Protein AF-A0A7V5WJH7-F1 (afdb_monomer_lite)

Radius of gyration: 17.64 Å; chains: 1; bounding box: 29×21×40 Å

Sequence (38 aa):
KKSRRGRNPQTGDELTLESRRVVTFKPSGILRAKINKH

Structure (mmCIF, N/CA/C/O backbone):
data_AF-A0A7V5WJH7-F1
#
_entry.id   AF-A0A7V5WJH7-F1
#
loop_
_atom_site.group_PDB
_atom_site.id
_atom_site.type_symbol
_atom_site.label_atom_id
_atom_site.label_alt_id
_atom_site.label_comp_id
_atom_site.label_asym_id
_atom_site.label_entity_id
_atom_site.label_seq_id
_atom_site.pdbx_PDB_ins_code
_atom_site.Cartn_x
_atom_site.Cartn_y
_atom_site.Cartn_z
_atom_site.occupancy
_atom_site.B_iso_or_equiv
_atom_site.auth_seq_id
_atom_site.auth_comp_id
_atom_site.auth_asym_id
_atom_site.auth_atom_id
_atom_site.pdbx_PDB_model_num
ATOM 1 N N . LYS A 1 1 ? -1.835 -9.157 5.401 1.00 78.38 1 LYS A N 1
ATOM 2 C CA . LYS A 1 1 ? -1.883 -7.833 6.086 1.00 78.38 1 LYS A CA 1
ATOM 3 C C . LYS A 1 1 ? -2.238 -8.071 7.552 1.00 78.38 1 LYS A C 1
ATOM 5 O O . LYS A 1 1 ? -3.050 -8.957 7.769 1.00 78.38 1 LYS A O 1
ATOM 10 N N . LYS A 1 2 ? -1.640 -7.353 8.516 1.00 84.56 2 LYS A N 1
ATOM 11 C CA . LYS A 1 2 ? -1.937 -7.520 9.957 1.00 84.56 2 LYS A CA 1
ATOM 12 C C . LYS A 1 2 ? -3.384 -7.120 10.281 1.00 84.56 2 LYS A C 1
ATOM 14 O O . LYS A 1 2 ? -3.966 -6.327 9.533 1.00 84.56 2 LYS A O 1
ATOM 19 N N . SER A 1 3 ? -3.932 -7.669 11.365 1.00 87.12 3 SER A N 1
ATOM 20 C CA . SER A 1 3 ? -5.165 -7.159 11.965 1.00 87.12 3 SER A CA 1
ATOM 21 C C . SER A 1 3 ? -4.962 -5.706 12.394 1.00 87.12 3 SER A C 1
ATOM 23 O O . SER A 1 3 ? -3.850 -5.291 12.733 1.00 87.12 3 SER A O 1
ATOM 25 N N . ARG A 1 4 ? -6.014 -4.897 12.294 1.00 90.56 4 ARG A N 1
ATOM 26 C CA . ARG A 1 4 ? -5.945 -3.465 12.602 1.00 90.56 4 ARG A CA 1
ATOM 27 C C . ARG A 1 4 ? -7.269 -2.969 13.147 1.00 90.56 4 ARG A C 1
ATOM 29 O O . ARG A 1 4 ? -8.325 -3.421 12.712 1.00 90.56 4 ARG A O 1
ATOM 36 N N . ARG A 1 5 ? -7.203 -1.981 14.031 1.00 88.62 5 ARG A N 1
ATOM 37 C CA . ARG A 1 5 ? -8.382 -1.219 14.439 1.00 88.62 5 ARG A CA 1
ATOM 38 C C . ARG A 1 5 ? -8.781 -0.291 13.291 1.00 88.62 5 ARG A C 1
ATOM 40 O O . ARG A 1 5 ? -7.935 0.374 12.693 1.00 88.62 5 ARG A O 1
ATOM 47 N N . GLY A 1 6 ? -10.050 -0.332 12.922 1.00 89.38 6 GLY A N 1
ATOM 48 C CA . GLY A 1 6 ? -10.693 0.537 11.951 1.00 89.38 6 GLY A CA 1
ATOM 49 C C . GLY A 1 6 ? -11.932 1.181 12.565 1.00 89.38 6 GLY A C 1
ATOM 50 O O . GLY A 1 6 ? -12.226 0.988 13.744 1.00 89.38 6 GLY A O 1
ATOM 51 N N . ARG A 1 7 ? -12.652 1.948 11.751 1.00 94.19 7 ARG A N 1
ATOM 52 C CA . ARG A 1 7 ? -13.950 2.513 12.113 1.00 94.19 7 ARG A CA 1
ATOM 53 C C . ARG A 1 7 ? -14.962 2.242 11.017 1.00 94.19 7 ARG A C 1
ATOM 55 O O . ARG A 1 7 ? -14.573 2.146 9.849 1.00 94.19 7 ARG A O 1
ATOM 62 N N . ASN A 1 8 ? -16.231 2.134 11.389 1.00 90.44 8 ASN A N 1
ATOM 63 C CA . ASN A 1 8 ? -17.316 2.170 10.424 1.00 90.44 8 ASN A CA 1
ATOM 64 C C . ASN A 1 8 ? -17.325 3.565 9.764 1.00 90.44 8 ASN A C 1
ATOM 66 O O . ASN A 1 8 ? -17.480 4.556 10.476 1.00 90.44 8 ASN A O 1
ATOM 70 N N . PRO A 1 9 ? -17.147 3.678 8.435 1.00 92.12 9 PRO A N 1
ATOM 71 C CA . PRO A 1 9 ? -17.111 4.976 7.764 1.00 92.12 9 PRO A CA 1
ATOM 72 C C . PRO A 1 9 ? -18.437 5.749 7.840 1.00 92.12 9 PRO A C 1
ATOM 74 O O . PRO A 1 9 ? -18.428 6.955 7.625 1.00 92.12 9 PRO A O 1
ATOM 77 N N . GLN A 1 10 ? -19.554 5.084 8.148 1.00 92.44 10 GLN A N 1
ATOM 78 C CA . GLN A 1 10 ? -20.876 5.705 8.236 1.00 92.44 10 GLN A CA 1
ATOM 79 C C . GLN A 1 10 ? -21.213 6.222 9.644 1.00 92.44 10 GLN A C 1
ATOM 81 O O . GLN A 1 10 ? -21.854 7.261 9.760 1.00 92.44 10 GLN A O 1
ATOM 86 N N . THR A 1 11 ? -20.798 5.517 10.704 1.00 92.06 11 THR A N 1
ATOM 87 C CA . THR A 1 11 ? -21.173 5.841 12.100 1.00 92.06 11 THR A CA 1
ATOM 88 C C . THR A 1 11 ? -19.998 6.280 12.972 1.00 92.06 11 THR A C 1
ATOM 90 O O . THR A 1 11 ? -20.194 6.923 13.996 1.00 92.06 11 THR A O 1
ATOM 93 N N . GLY A 1 12 ? -18.762 5.965 12.574 1.00 89.44 12 GLY A N 1
ATOM 94 C CA . GLY A 1 12 ? -17.554 6.244 13.351 1.00 89.44 12 GLY A CA 1
ATOM 95 C C . GLY A 1 12 ? -17.228 5.200 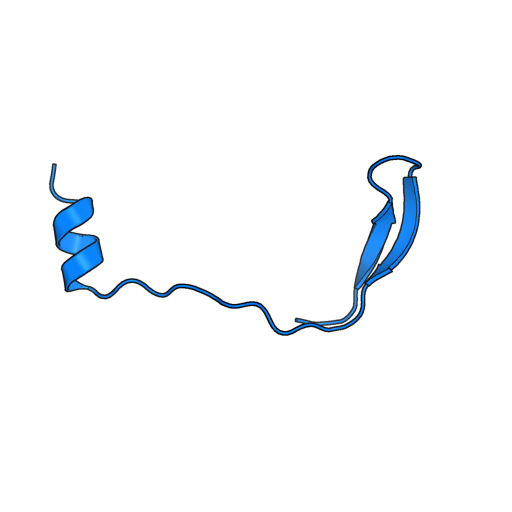14.423 1.00 89.44 12 GLY A C 1
ATOM 96 O O . GLY A 1 12 ? -16.155 5.288 15.024 1.00 89.44 12 GLY A O 1
ATOM 97 N N . ASP A 1 13 ? -18.089 4.200 14.619 1.00 95.00 13 ASP A N 1
ATOM 98 C CA . ASP A 1 13 ? -17.898 3.158 15.630 1.00 95.00 13 ASP A CA 1
ATOM 99 C C . ASP A 1 13 ? -16.639 2.336 15.375 1.00 95.00 13 ASP A C 1
ATOM 101 O O . ASP A 1 13 ? -16.237 2.106 14.230 1.00 95.00 13 ASP A O 1
ATOM 105 N N . GLU A 1 14 ? -16.013 1.864 16.447 1.00 92.50 14 GLU A N 1
ATOM 106 C CA . GLU A 1 14 ? -14.795 1.073 16.346 1.00 92.50 14 GLU A CA 1
ATOM 107 C C . GLU A 1 14 ? -15.070 -0.354 15.860 1.00 92.50 14 GLU A C 1
ATOM 109 O O . GLU A 1 14 ? -15.980 -1.035 16.324 1.00 92.50 14 GLU A O 1
ATOM 114 N N . LEU A 1 15 ? -14.226 -0.829 14.942 1.00 90.31 15 LEU A N 1
ATOM 115 C CA . LEU A 1 15 ? -14.271 -2.193 14.423 1.00 90.31 15 LEU A CA 1
ATOM 116 C C . LEU A 1 15 ? -12.855 -2.758 14.318 1.00 90.31 15 LEU A C 1
ATOM 118 O O . LEU A 1 15 ? -11.965 -2.132 13.738 1.00 90.31 15 LEU A O 1
ATOM 122 N N . THR A 1 16 ? -12.637 -3.974 14.810 1.00 89.12 16 THR A N 1
ATOM 123 C CA . THR A 1 16 ? -11.380 -4.692 14.565 1.00 89.12 16 THR A CA 1
ATOM 124 C C . THR A 1 16 ? -11.467 -5.427 13.236 1.00 89.12 16 THR A C 1
ATOM 126 O O . THR A 1 16 ? -12.315 -6.287 13.035 1.00 89.12 16 THR A O 1
ATOM 129 N N . LEU A 1 17 ? -10.574 -5.080 12.313 1.00 88.44 17 LEU A N 1
ATOM 130 C CA . LEU A 1 17 ? -10.478 -5.709 11.004 1.00 88.44 17 LEU A CA 1
ATOM 131 C C . LEU A 1 17 ? -9.442 -6.825 11.058 1.00 88.44 17 LEU A C 1
ATOM 133 O O . LEU A 1 17 ? -8.261 -6.574 11.325 1.00 88.44 17 LEU A O 1
ATOM 137 N N . GLU A 1 18 ? -9.880 -8.043 10.761 1.00 90.12 18 GLU A N 1
ATOM 138 C CA . GLU A 1 18 ? -9.016 -9.216 10.735 1.00 90.12 18 GLU A CA 1
ATOM 139 C C . GLU A 1 18 ? -7.965 -9.161 9.616 1.00 90.12 18 GLU A C 1
ATOM 141 O O . GLU A 1 18 ? -8.016 -8.369 8.660 1.00 90.12 18 GLU A O 1
ATOM 146 N N . SER A 1 19 ? -6.964 -10.031 9.746 1.00 91.62 19 SER A N 1
ATOM 147 C CA . SER A 1 19 ? -5.974 -10.226 8.697 1.00 91.62 19 SER A CA 1
ATOM 148 C C . SER A 1 19 ? -6.643 -10.794 7.444 1.00 91.62 19 SER A C 1
ATOM 150 O O . SER A 1 19 ? -7.462 -11.700 7.522 1.00 91.62 19 SER A O 1
ATOM 152 N N . ARG A 1 20 ? -6.275 -10.279 6.269 1.00 89.88 20 ARG A N 1
ATOM 153 C CA . ARG A 1 20 ? -6.811 -10.757 4.987 1.00 89.88 20 ARG A CA 1
ATOM 154 C C . ARG A 1 20 ? -5.728 -10.896 3.929 1.00 89.88 20 ARG A C 1
ATOM 156 O O . ARG A 1 20 ? -4.707 -10.187 3.972 1.00 89.88 20 ARG A O 1
ATOM 163 N N . ARG A 1 21 ? -5.985 -11.764 2.951 1.00 92.62 21 ARG A N 1
ATOM 164 C CA . ARG A 1 21 ? -5.278 -11.786 1.665 1.00 92.62 21 ARG A CA 1
ATOM 165 C C . ARG A 1 21 ? -5.980 -10.837 0.700 1.00 92.62 21 ARG A C 1
ATOM 167 O O . ARG A 1 21 ? -7.201 -10.780 0.655 1.00 92.62 21 ARG A O 1
ATOM 174 N N . VAL A 1 22 ? -5.194 -10.051 -0.026 1.00 90.12 22 VAL A N 1
ATOM 175 C CA . VAL A 1 22 ? -5.689 -9.115 -1.041 1.00 90.12 22 VAL A CA 1
ATOM 176 C C . VAL A 1 22 ? -4.920 -9.397 -2.316 1.00 90.12 22 VAL A C 1
ATOM 178 O O . VAL A 1 22 ? -3.693 -9.510 -2.271 1.00 90.12 22 VAL A O 1
ATOM 181 N N . VAL A 1 23 ? -5.632 -9.501 -3.433 1.00 94.00 23 VAL A N 1
ATOM 182 C CA . VAL A 1 23 ? -5.008 -9.638 -4.747 1.00 94.00 23 VAL A CA 1
ATOM 183 C C . VAL A 1 23 ? -4.299 -8.330 -5.075 1.00 94.00 23 VAL A C 1
ATOM 185 O O . VAL A 1 23 ? -4.882 -7.253 -4.982 1.00 94.00 23 VAL A O 1
ATOM 188 N N . THR A 1 24 ? -3.018 -8.423 -5.414 1.00 94.12 24 THR A N 1
ATOM 189 C CA . THR A 1 24 ? -2.222 -7.278 -5.854 1.00 94.12 24 THR A CA 1
ATOM 190 C C . THR A 1 24 ? -1.823 -7.524 -7.293 1.00 94.12 24 THR A C 1
ATOM 192 O O . THR A 1 24 ? -1.214 -8.547 -7.599 1.00 94.12 24 THR A O 1
ATOM 195 N N . PHE A 1 25 ? -2.162 -6.593 -8.177 1.00 95.50 2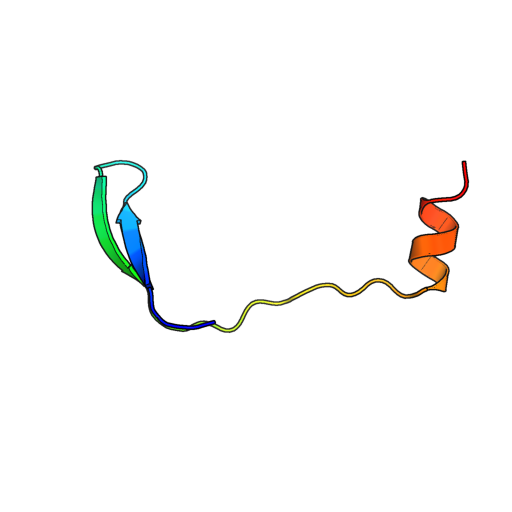5 PHE A N 1
ATOM 196 C CA . PHE A 1 25 ? -1.706 -6.644 -9.555 1.00 95.50 25 PHE A CA 1
ATOM 197 C C . PHE A 1 25 ? -0.275 -6.111 -9.646 1.00 95.50 25 PHE A C 1
ATOM 199 O O . PHE A 1 25 ? 0.015 -5.001 -9.199 1.00 95.50 25 PHE A O 1
ATOM 206 N N . LYS A 1 26 ? 0.622 -6.903 -10.237 1.00 95.81 26 LYS A N 1
ATOM 207 C CA . LYS A 1 26 ? 1.977 -6.476 -10.587 1.00 95.81 26 LYS A CA 1
ATOM 208 C C . LYS A 1 26 ? 2.088 -6.481 -12.114 1.00 95.81 26 LYS A C 1
ATOM 210 O O . LYS A 1 26 ? 2.206 -7.564 -12.687 1.00 95.81 26 LYS A O 1
ATOM 215 N N . PRO A 1 27 ? 2.029 -5.315 -12.783 1.00 96.50 27 PRO A N 1
ATOM 216 C CA . PRO A 1 27 ? 2.161 -5.269 -14.233 1.00 96.50 27 PRO A CA 1
ATOM 217 C C . PRO A 1 27 ? 3.548 -5.758 -14.654 1.00 96.50 27 PRO A C 1
ATOM 219 O O . PRO A 1 27 ? 4.539 -5.526 -13.953 1.00 96.50 27 PRO A O 1
ATOM 222 N N . SER A 1 28 ? 3.628 -6.400 -15.819 1.00 97.19 28 SER A N 1
ATOM 223 C CA . SER A 1 28 ? 4.914 -6.745 -16.426 1.00 97.19 28 SER A CA 1
ATOM 224 C C . SER A 1 28 ? 5.676 -5.481 -16.841 1.00 97.19 28 SER A C 1
ATOM 226 O O . SER A 1 28 ? 5.078 -4.427 -17.083 1.00 97.19 28 SER A O 1
ATOM 228 N N . GLY A 1 29 ? 7.005 -5.586 -16.959 1.00 96.94 29 GLY A N 1
ATOM 229 C CA . GLY A 1 29 ? 7.834 -4.485 -17.465 1.00 96.94 29 GLY A CA 1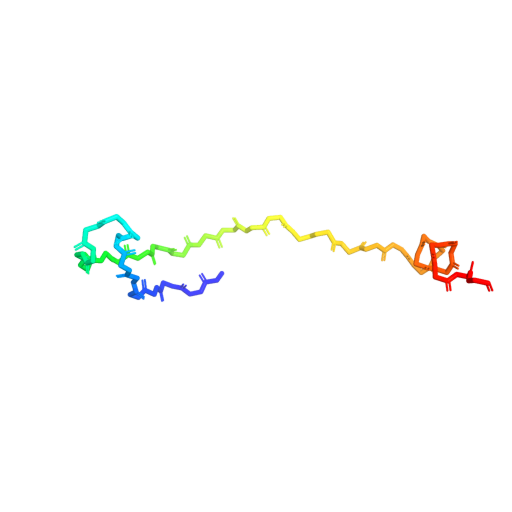
ATOM 230 C C . GLY A 1 29 ? 7.400 -4.034 -18.863 1.00 96.94 29 GLY A C 1
ATOM 231 O O . GLY A 1 29 ? 7.305 -2.838 -19.120 1.00 96.94 29 GLY A O 1
ATOM 232 N N . ILE A 1 30 ? 7.025 -4.992 -19.720 1.00 96.69 30 ILE A N 1
ATOM 233 C CA . ILE A 1 30 ? 6.489 -4.741 -21.065 1.00 96.69 30 ILE A CA 1
ATOM 234 C C . ILE A 1 30 ? 5.201 -3.914 -20.993 1.00 96.69 30 ILE A C 1
ATOM 236 O O . ILE A 1 30 ? 5.081 -2.910 -21.691 1.00 96.69 30 ILE A O 1
ATOM 240 N N . LEU A 1 31 ? 4.241 -4.308 -20.146 1.00 96.38 31 LEU A N 1
ATOM 241 C CA . LEU A 1 31 ? 2.971 -3.592 -20.009 1.00 96.38 31 LEU A CA 1
ATOM 242 C C . LEU A 1 31 ? 3.183 -2.173 -19.472 1.00 96.38 31 LEU A C 1
ATOM 244 O O . LEU A 1 31 ? 2.614 -1.225 -20.004 1.00 96.38 31 LEU A O 1
ATOM 248 N N . ARG A 1 32 ? 4.044 -2.017 -18.461 1.00 96.56 32 ARG A N 1
ATOM 249 C CA . ARG A 1 32 ? 4.395 -0.703 -17.909 1.00 96.56 32 ARG A CA 1
ATOM 250 C C . ARG A 1 32 ? 5.027 0.202 -18.971 1.00 96.56 32 ARG A C 1
ATOM 252 O O . ARG A 1 32 ? 4.639 1.357 -19.080 1.00 96.56 32 ARG A O 1
ATOM 259 N N . ALA A 1 33 ? 5.969 -0.318 -19.758 1.00 96.12 33 ALA A N 1
ATOM 260 C CA . ALA A 1 33 ? 6.633 0.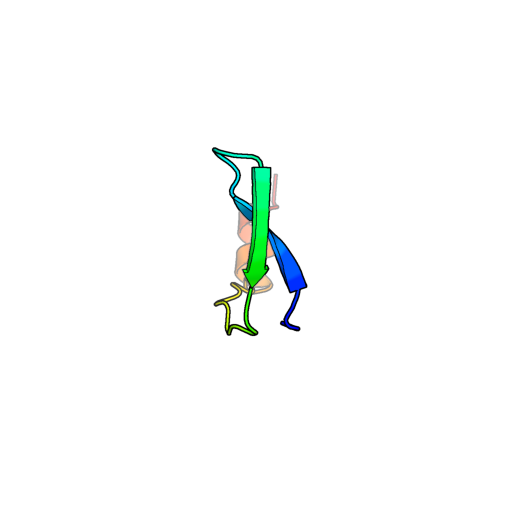444 -20.814 1.00 96.12 33 ALA A CA 1
ATOM 261 C C . ALA A 1 33 ? 5.672 0.853 -21.941 1.00 96.12 33 ALA A C 1
ATOM 263 O O . ALA A 1 33 ? 5.791 1.957 -22.459 1.00 96.12 33 ALA A O 1
ATOM 264 N N . LYS A 1 34 ? 4.713 -0.012 -22.305 1.00 96.00 34 LYS A N 1
ATOM 265 C CA . LYS A 1 34 ? 3.674 0.306 -23.298 1.00 96.00 34 LYS A CA 1
ATOM 266 C C . LYS A 1 34 ? 2.740 1.425 -22.833 1.00 96.00 34 LYS A C 1
ATOM 268 O O . LYS A 1 34 ? 2.422 2.290 -23.632 1.00 96.00 34 LYS A O 1
ATOM 273 N N . ILE A 1 35 ? 2.309 1.400 -21.570 1.00 95.94 35 ILE A N 1
ATOM 274 C CA . ILE A 1 35 ? 1.373 2.398 -21.022 1.00 95.94 35 ILE A C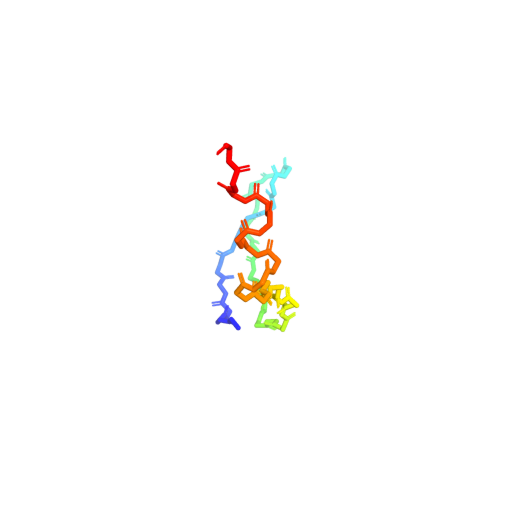A 1
ATOM 275 C C . ILE A 1 35 ? 2.064 3.744 -20.763 1.00 95.94 35 ILE A C 1
ATOM 277 O O . ILE A 1 35 ? 1.454 4.786 -20.961 1.00 95.94 35 ILE A O 1
ATOM 281 N N . ASN A 1 36 ? 3.328 3.734 -20.331 1.00 95.31 36 ASN A N 1
ATOM 282 C CA . ASN A 1 36 ? 4.027 4.951 -19.901 1.00 95.31 36 ASN A CA 1
ATOM 283 C C . ASN A 1 36 ? 4.805 5.667 -21.021 1.00 95.31 36 ASN A C 1
ATOM 285 O O . ASN A 1 36 ? 5.430 6.691 -20.749 1.00 95.31 36 ASN A O 1
ATOM 289 N N . LYS A 1 37 ? 4.832 5.132 -22.248 1.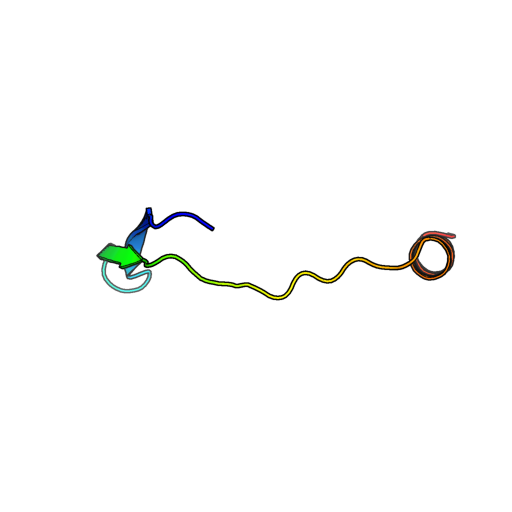00 82.56 37 LYS A N 1
ATOM 290 C CA . LYS A 1 37 ? 5.412 5.826 -23.405 1.00 82.56 37 LYS A CA 1
ATOM 291 C C . LYS A 1 37 ? 4.415 6.872 -23.911 1.00 82.56 37 LYS A C 1
ATOM 293 O O . LYS A 1 37 ? 3.514 6.535 -24.675 1.00 82.56 37 LYS A O 1
ATOM 298 N N . HIS A 1 38 ? 4.584 8.104 -23.435 1.00 61.31 38 HIS A N 1
ATOM 299 C CA . HIS A 1 38 ? 4.164 9.306 -24.154 1.00 61.31 38 HIS A CA 1
ATOM 300 C C . HIS A 1 38 ? 5.093 9.555 -25.343 1.00 61.31 38 HIS A C 1
ATOM 302 O O . HIS A 1 38 ? 6.303 9.249 -25.208 1.00 61.31 38 HIS A O 1
#

Secondary structure (DSSP, 8-state):
---EEEE-TTT--EEEEPP---------HHHHHHHH--

pLDDT: mean 91.21, std 6.45, range [61.31, 97.19]

Foldseek 3Di:
DQWDWDADPVPRHIDIRHDDDDDDDDDDPVVVCVVPDD